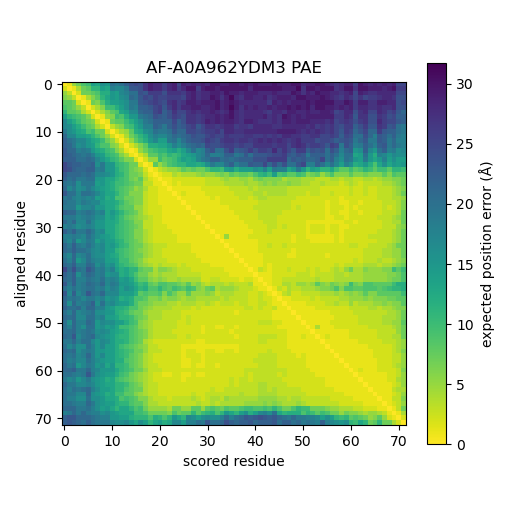Protein AF-A0A962YDM3-F1 (afdb_monomer)

Solvent-accessible surface area (backbone atoms only — not comparable to full-atom values): 4105 Å² total; per-residue (Å²): 134,84,77,74,66,91,81,69,62,87,80,71,73,63,78,73,75,51,69,68,59,56,52,49,50,26,54,49,35,30,56,52,12,50,50,31,28,55,51,14,59,75,69,70,36,60,67,41,27,53,53,10,49,50,38,26,52,53,22,51,50,50,53,52,30,58,75,70,57,58,92,117

Mean predicted aligned error: 9.95 Å

Foldseek 3Di:
DPPDPVPDDPPCPDDPPPPVVLLVVLVVLLVVLVVQLVVCVVVVPVVSNVVSVVSNVVSVVVVVCVVVVNPD

Nearest PDB structures (foldseek):
  1vh6-assembly1_B  TM=7.958E-01  e=3.277E+00  Bacillus subtilis
  6zvr-assembly1_C  TM=8.384E-01  e=7.419E+00  Nostoc punctiforme

Structure (mmCIF, N/CA/C/O backbone):
data_AF-A0A962YDM3-F1
#
_entry.id   AF-A0A962YDM3-F1
#
loop_
_atom_site.group_PDB
_atom_site.id
_atom_site.t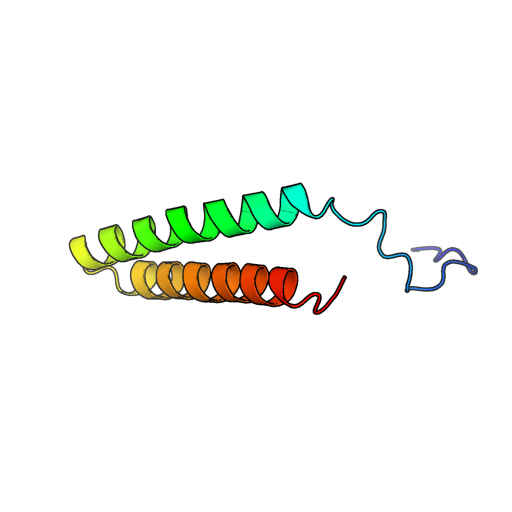ype_symbol
_atom_site.label_atom_id
_atom_site.label_alt_id
_atom_site.label_comp_id
_atom_site.label_asym_id
_atom_site.label_entity_id
_atom_site.label_seq_id
_atom_site.pdbx_PDB_ins_code
_atom_site.Cartn_x
_atom_site.Cartn_y
_atom_site.Cartn_z
_atom_site.occupancy
_atom_site.B_iso_or_equiv
_atom_site.auth_seq_id
_atom_site.auth_comp_id
_atom_site.auth_asym_id
_atom_site.auth_atom_id
_atom_site.pdbx_PDB_model_num
ATOM 1 N N . MET A 1 1 ? 40.643 -1.243 0.287 1.00 46.75 1 MET A N 1
ATOM 2 C CA . MET A 1 1 ? 41.129 -0.639 -0.971 1.00 46.75 1 MET A CA 1
ATOM 3 C C . MET A 1 1 ? 40.183 -1.077 -2.084 1.00 46.75 1 MET A C 1
ATOM 5 O O . MET A 1 1 ? 40.433 -2.091 -2.720 1.00 46.75 1 MET A O 1
ATOM 9 N N . ASN A 1 2 ? 39.050 -0.390 -2.259 1.00 52.75 2 ASN A N 1
ATOM 10 C CA . ASN A 1 2 ? 38.175 -0.650 -3.405 1.00 52.75 2 ASN A CA 1
ATOM 11 C C . ASN A 1 2 ? 38.823 -0.007 -4.626 1.00 52.75 2 ASN A C 1
ATOM 13 O O . ASN A 1 2 ? 38.826 1.216 -4.752 1.00 52.75 2 ASN A O 1
ATOM 17 N N . ARG A 1 3 ? 39.427 -0.826 -5.490 1.00 65.06 3 ARG A N 1
ATOM 18 C CA . ARG A 1 3 ? 39.882 -0.379 -6.803 1.00 65.06 3 ARG A CA 1
ATOM 19 C C . ARG A 1 3 ? 38.639 -0.250 -7.674 1.00 65.06 3 ARG A C 1
ATOM 21 O O . ARG A 1 3 ? 38.187 -1.240 -8.239 1.00 65.06 3 ARG A O 1
ATOM 28 N N . TYR A 1 4 ? 38.073 0.953 -7.725 1.00 60.19 4 TYR A N 1
ATOM 29 C CA . TYR A 1 4 ? 37.130 1.295 -8.781 1.00 60.19 4 TYR A CA 1
ATOM 30 C C . TYR A 1 4 ? 37.829 1.047 -10.117 1.00 60.19 4 TYR A C 1
ATOM 32 O O . TYR A 1 4 ? 38.975 1.458 -10.320 1.00 60.19 4 TYR A O 1
ATOM 40 N N . ARG A 1 5 ? 37.178 0.272 -10.981 1.00 63.97 5 ARG A N 1
ATOM 41 C CA . ARG A 1 5 ? 37.680 -0.044 -12.310 1.00 63.97 5 ARG A CA 1
ATOM 42 C C . ARG A 1 5 ? 37.502 1.226 -13.139 1.00 63.97 5 ARG A C 1
ATOM 44 O O . ARG A 1 5 ? 36.393 1.555 -13.540 1.00 63.97 5 ARG A O 1
ATOM 51 N N . GLU A 1 6 ? 38.581 1.989 -13.292 1.00 53.75 6 GLU A N 1
ATOM 52 C CA . GLU A 1 6 ? 38.634 3.215 -14.098 1.00 53.75 6 GLU A CA 1
ATOM 53 C C . GLU A 1 6 ? 38.181 2.879 -15.530 1.00 53.75 6 GLU A C 1
ATOM 55 O O . GLU A 1 6 ? 38.934 2.299 -16.309 1.00 53.75 6 GLU A O 1
ATOM 60 N N . GLY A 1 7 ? 36.907 3.140 -15.831 1.00 57.34 7 GLY A N 1
ATOM 61 C CA . GLY A 1 7 ? 3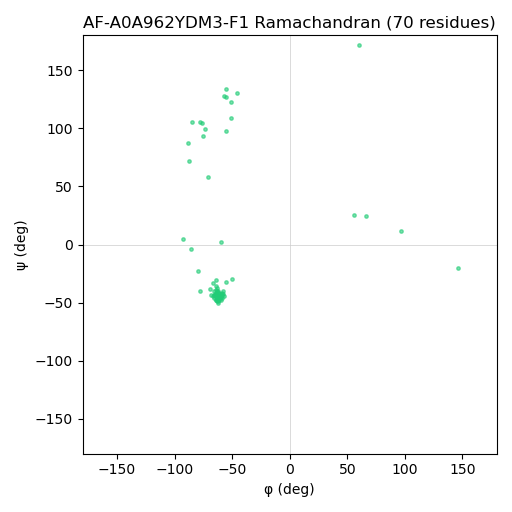6.262 2.752 -17.087 1.00 57.34 7 GLY A CA 1
ATOM 62 C C . GLY A 1 7 ? 34.782 2.384 -16.959 1.00 57.34 7 GLY A C 1
ATOM 63 O O . GLY A 1 7 ? 34.069 2.458 -17.953 1.00 57.34 7 GLY A O 1
ATOM 64 N N . GLU A 1 8 ? 34.293 2.043 -15.763 1.00 51.62 8 GLU A N 1
ATOM 65 C CA . GLU A 1 8 ? 32.850 1.917 -15.521 1.00 51.62 8 GLU A CA 1
ATOM 66 C C . GLU A 1 8 ? 32.242 3.314 -15.364 1.00 51.62 8 GLU A C 1
ATOM 68 O O . GLU A 1 8 ? 32.417 3.991 -14.348 1.00 51.62 8 GLU A O 1
ATOM 73 N N . THR A 1 9 ? 31.531 3.773 -16.393 1.00 55.62 9 THR A N 1
ATOM 74 C CA . THR A 1 9 ? 30.568 4.861 -16.236 1.00 55.62 9 THR A CA 1
ATOM 75 C C . THR A 1 9 ? 29.555 4.443 -15.164 1.00 55.62 9 THR A C 1
ATOM 77 O O . THR A 1 9 ? 28.950 3.383 -15.321 1.00 55.62 9 THR A O 1
ATOM 80 N N . PRO A 1 10 ? 29.302 5.253 -14.115 1.00 54.50 10 PRO A N 1
ATOM 81 C CA . PRO A 1 10 ? 28.339 4.944 -13.042 1.00 54.50 10 PRO A CA 1
ATOM 82 C C . PRO A 1 10 ? 26.886 4.732 -13.506 1.00 54.50 10 PRO A C 1
ATOM 84 O O . PRO A 1 10 ? 25.991 4.561 -12.684 1.00 54.50 10 PRO A O 1
ATOM 87 N N . THR A 1 11 ? 26.644 4.807 -14.812 1.00 54.00 11 THR A N 1
ATOM 88 C CA . THR A 1 11 ? 25.363 4.601 -15.478 1.00 54.00 11 THR A CA 1
ATOM 89 C C . THR A 1 11 ? 25.016 3.118 -15.646 1.00 54.00 11 THR A C 1
ATOM 91 O O . THR A 1 11 ? 23.835 2.799 -15.718 1.00 54.00 11 THR A O 1
ATOM 94 N N . ASP A 1 12 ? 25.996 2.208 -15.639 1.00 50.25 12 ASP A N 1
ATOM 95 C CA . ASP A 1 12 ? 25.747 0.758 -15.656 1.00 50.25 12 ASP A CA 1
ATOM 96 C C . ASP A 1 12 ? 25.574 0.233 -14.222 1.00 50.25 12 ASP A C 1
ATOM 98 O O . ASP A 1 12 ? 26.436 -0.436 -13.648 1.00 50.25 12 ASP A O 1
ATOM 102 N N . LEU A 1 13 ? 24.439 0.572 -13.608 1.00 58.06 13 LEU A N 1
ATOM 103 C CA . LEU A 1 13 ? 23.993 0.032 -12.320 1.00 58.06 13 LEU A CA 1
ATOM 104 C C . LEU A 1 13 ? 23.562 -1.442 -12.459 1.00 58.06 13 LEU A C 1
ATOM 106 O O . LEU A 1 13 ? 22.431 -1.791 -12.146 1.00 58.06 13 LEU A O 1
ATOM 110 N N . GLY A 1 14 ? 24.463 -2.316 -12.919 1.00 57.22 14 GLY A N 1
ATOM 111 C CA . GLY A 1 14 ? 24.189 -3.739 -13.133 1.00 57.22 14 GLY A CA 1
ATOM 112 C C . GLY A 1 14 ? 23.068 -4.004 -14.153 1.00 57.22 14 GLY A C 1
ATOM 113 O O . GLY A 1 14 ? 22.403 -3.082 -14.620 1.00 57.22 14 GLY A O 1
ATOM 114 N N . PRO A 1 15 ? 22.842 -5.270 -14.548 1.00 55.75 15 PRO A N 1
ATOM 115 C CA . PRO A 1 15 ? 21.688 -5.598 -15.379 1.00 55.75 15 PRO A CA 1
ATOM 116 C C . PRO A 1 15 ? 20.416 -5.096 -14.674 1.00 55.75 15 PRO A C 1
ATOM 118 O O . PRO A 1 15 ? 20.295 -5.326 -13.463 1.00 55.75 15 PRO A O 1
ATOM 121 N N . PRO A 1 16 ? 19.486 -4.420 -15.383 1.00 58.59 16 PRO A N 1
ATOM 122 C CA . PRO A 1 16 ? 18.241 -3.961 -14.784 1.00 58.59 16 PRO A CA 1
ATOM 123 C C . PRO A 1 16 ? 17.619 -5.157 -14.077 1.00 58.59 16 PRO A C 1
ATOM 125 O O . PRO A 1 16 ? 17.446 -6.216 -14.688 1.00 58.59 16 PRO A O 1
ATOM 128 N N . VAL A 1 17 ? 17.368 -5.033 -12.769 1.00 58.56 17 VAL A N 1
ATOM 129 C CA . VAL A 1 17 ? 16.558 -6.016 -12.045 1.00 58.56 17 VAL A CA 1
ATOM 130 C C . VAL A 1 17 ? 15.297 -6.150 -12.872 1.00 58.56 17 VAL A C 1
ATOM 132 O O . VAL A 1 17 ? 14.554 -5.177 -12.961 1.00 58.56 17 VAL A O 1
ATOM 135 N N . PHE A 1 18 ? 15.140 -7.293 -13.548 1.00 60.81 18 PHE A N 1
ATOM 136 C CA . PHE A 1 18 ? 14.181 -7.417 -14.634 1.00 60.81 18 PHE A CA 1
ATOM 137 C C . PHE A 1 18 ? 12.838 -6.806 -14.232 1.00 60.81 18 PHE A C 1
ATOM 139 O O . PHE A 1 18 ? 12.331 -7.135 -13.156 1.00 60.81 18 PHE A O 1
ATOM 146 N N . ASP A 1 19 ? 12.264 -5.949 -15.079 1.00 68.75 19 ASP A N 1
ATOM 147 C CA . ASP A 1 19 ? 11.068 -5.153 -14.757 1.00 68.75 19 ASP A CA 1
ATOM 148 C C . ASP A 1 19 ? 9.914 -5.992 -14.187 1.00 68.75 19 ASP A C 1
ATOM 150 O O . ASP A 1 19 ? 9.137 -5.541 -13.346 1.00 68.75 19 ASP A O 1
ATOM 154 N N . TYR A 1 20 ? 9.825 -7.266 -14.581 1.00 79.00 20 TYR A N 1
ATOM 155 C CA . TYR A 1 20 ? 8.830 -8.200 -14.060 1.00 79.00 20 TYR A CA 1
ATOM 156 C C . TYR A 1 20 ? 9.023 -8.546 -12.573 1.00 79.00 20 TYR A C 1
ATOM 158 O O . TYR A 1 20 ? 8.049 -8.777 -11.856 1.00 79.00 20 TYR A O 1
ATOM 166 N N . MET A 1 21 ? 10.263 -8.595 -12.084 1.00 86.19 21 MET A N 1
ATOM 167 C CA . MET A 1 21 ? 10.591 -8.966 -10.708 1.00 86.19 21 MET A CA 1
ATOM 168 C C . MET A 1 21 ? 10.324 -7.802 -9.750 1.00 86.19 21 MET A C 1
ATO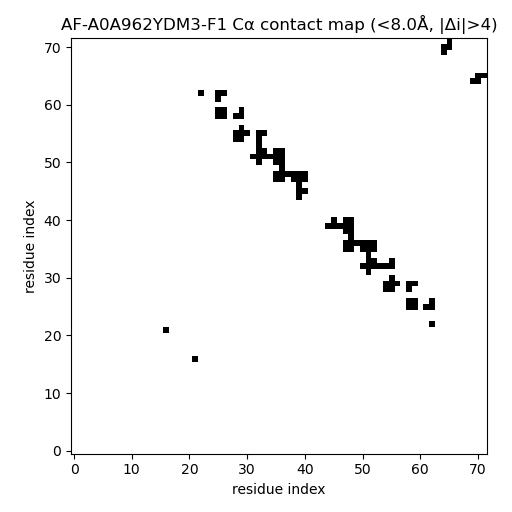M 170 O O . MET A 1 21 ? 9.769 -8.001 -8.665 1.00 86.19 21 MET A O 1
ATOM 174 N N . SER A 1 22 ? 10.655 -6.580 -10.168 1.00 86.88 22 SER A N 1
ATOM 175 C CA . SER A 1 22 ? 10.338 -5.360 -9.424 1.00 86.88 22 SER A CA 1
ATOM 176 C C . SER A 1 22 ? 8.826 -5.094 -9.413 1.00 86.88 22 SER A C 1
ATOM 178 O O . SER A 1 22 ? 8.263 -4.863 -8.340 1.00 86.88 22 SER A O 1
ATOM 180 N N . ALA A 1 23 ? 8.131 -5.261 -10.546 1.00 89.94 23 ALA A N 1
ATOM 181 C CA . ALA A 1 23 ? 6.668 -5.171 -10.619 1.00 89.94 23 ALA A CA 1
ATOM 182 C C . ALA A 1 23 ? 5.961 -6.227 -9.746 1.00 89.94 23 ALA A C 1
ATOM 184 O O . ALA A 1 23 ? 5.001 -5.916 -9.031 1.00 89.94 23 ALA A O 1
ATOM 185 N N . GLY A 1 24 ? 6.458 -7.469 -9.750 1.00 92.31 24 GLY A N 1
ATOM 186 C CA . GLY A 1 24 ? 5.957 -8.539 -8.886 1.00 92.31 24 GLY A CA 1
ATOM 187 C C . GLY A 1 24 ? 6.140 -8.221 -7.400 1.00 92.31 24 GLY A C 1
ATOM 188 O O . GLY A 1 24 ? 5.208 -8.376 -6.609 1.00 92.31 24 GLY A O 1
ATOM 189 N N . THR A 1 25 ? 7.309 -7.692 -7.027 1.00 93.69 25 THR A N 1
ATOM 190 C CA . THR A 1 25 ? 7.607 -7.282 -5.646 1.00 93.69 25 THR A CA 1
ATOM 191 C C . THR A 1 25 ? 6.708 -6.135 -5.192 1.00 93.69 25 THR A C 1
ATOM 193 O O . THR A 1 25 ? 6.168 -6.186 -4.089 1.00 93.69 25 THR A O 1
ATOM 196 N N . ALA A 1 26 ? 6.484 -5.129 -6.040 1.00 94.00 26 ALA A N 1
ATOM 197 C CA . ALA A 1 26 ? 5.578 -4.025 -5.736 1.00 94.00 26 ALA A CA 1
ATOM 198 C C . ALA A 1 26 ? 4.128 -4.507 -5.574 1.00 94.00 26 ALA A C 1
ATOM 200 O O . ALA A 1 26 ? 3.449 -4.133 -4.620 1.00 94.00 26 ALA A O 1
ATOM 201 N N . THR A 1 27 ? 3.670 -5.413 -6.440 1.00 95.69 27 THR A N 1
ATOM 202 C CA . THR A 1 27 ? 2.329 -6.008 -6.329 1.00 95.69 27 THR A CA 1
ATOM 203 C C . THR A 1 27 ? 2.162 -6.771 -5.013 1.00 95.69 27 THR A C 1
ATOM 205 O O . THR A 1 27 ? 1.175 -6.582 -4.300 1.00 95.69 27 THR A O 1
ATOM 208 N N . TYR A 1 28 ? 3.153 -7.584 -4.636 1.00 97.00 28 TYR A N 1
ATOM 209 C CA . TYR A 1 28 ? 3.158 -8.271 -3.345 1.00 97.00 28 TYR A CA 1
ATOM 210 C C . TYR A 1 28 ? 3.207 -7.290 -2.163 1.00 97.00 28 TYR A C 1
ATOM 212 O O . TYR A 1 28 ? 2.491 -7.473 -1.179 1.00 97.00 28 TYR A O 1
ATOM 220 N N . GLY A 1 29 ? 3.999 -6.220 -2.274 1.00 96.75 29 GLY A N 1
ATOM 221 C CA . GLY A 1 29 ? 4.094 -5.154 -1.277 1.00 96.75 29 GLY A CA 1
ATOM 222 C C . GLY A 1 29 ? 2.749 -4.483 -0.994 1.00 96.75 29 GLY A C 1
ATOM 223 O O . GLY A 1 29 ? 2.414 -4.267 0.169 1.00 96.75 29 GLY A O 1
ATOM 224 N N . ILE A 1 30 ? 1.928 -4.249 -2.024 1.00 97.50 30 ILE A N 1
ATOM 225 C CA . ILE A 1 30 ? 0.559 -3.735 -1.858 1.00 97.50 30 ILE A CA 1
ATOM 226 C C . ILE A 1 30 ? -0.293 -4.719 -1.053 1.00 97.50 30 ILE A C 1
ATOM 228 O O . ILE A 1 30 ? -0.917 -4.325 -0.068 1.00 97.50 30 ILE A O 1
ATOM 232 N N . LEU A 1 31 ? -0.307 -5.999 -1.435 1.00 97.81 31 LEU A N 1
ATOM 233 C CA . LEU A 1 31 ? -1.107 -7.017 -0.746 1.00 97.81 31 LEU A CA 1
ATOM 234 C C . LEU A 1 31 ? -0.697 -7.156 0.726 1.00 97.81 31 LEU A C 1
ATOM 236 O O . LEU A 1 31 ? -1.551 -7.171 1.617 1.00 97.81 31 LEU A O 1
ATOM 240 N N . LEU A 1 32 ? 0.609 -7.202 0.988 1.00 97.56 32 LEU A N 1
ATOM 241 C CA . LEU A 1 32 ? 1.155 -7.291 2.338 1.00 97.56 32 LEU A CA 1
ATOM 242 C C . LEU A 1 32 ? 0.846 -6.028 3.149 1.00 97.56 32 LEU A C 1
ATOM 244 O O . LEU A 1 32 ? 0.427 -6.126 4.302 1.00 97.56 32 LEU A O 1
ATOM 248 N N . GLY A 1 33 ? 1.001 -4.848 2.550 1.00 96.31 33 GLY A N 1
ATOM 249 C CA . GLY A 1 33 ? 0.717 -3.569 3.192 1.00 96.31 33 GLY A CA 1
ATOM 250 C C . GLY A 1 33 ? -0.756 -3.426 3.577 1.00 96.31 33 GLY A C 1
ATOM 251 O O . GLY A 1 33 ? -1.053 -3.036 4.706 1.00 96.31 33 GLY A O 1
ATOM 252 N N . ILE A 1 34 ? -1.680 -3.842 2.704 1.00 97.56 34 ILE A N 1
ATOM 253 C CA . ILE A 1 34 ? -3.116 -3.915 3.019 1.00 97.56 34 ILE A CA 1
ATOM 254 C C . ILE A 1 34 ? -3.350 -4.854 4.209 1.00 97.56 34 ILE A C 1
ATOM 256 O O . ILE A 1 34 ? -4.045 -4.484 5.157 1.00 97.56 34 ILE A O 1
ATOM 260 N N . GLY A 1 35 ? -2.729 -6.038 4.206 1.00 96.25 35 GLY A N 1
ATOM 261 C CA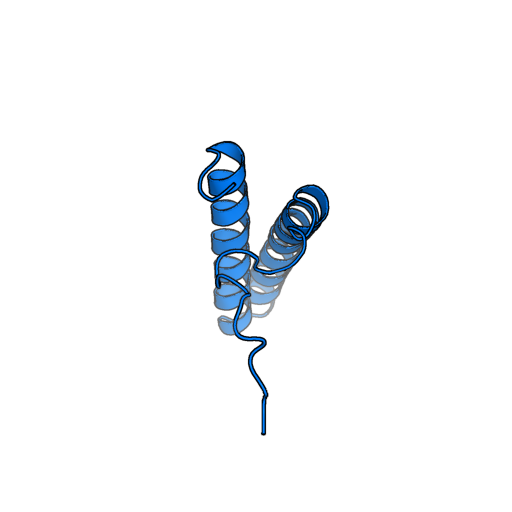 . GLY A 1 35 ? -2.803 -6.981 5.324 1.00 96.25 35 GLY A CA 1
ATOM 262 C C . GLY A 1 35 ? -2.324 -6.373 6.648 1.00 96.25 35 GLY A C 1
ATOM 263 O O . GLY A 1 35 ? -3.008 -6.499 7.665 1.00 96.25 35 GLY A O 1
ATOM 264 N N . LEU A 1 36 ? -1.198 -5.651 6.632 1.00 95.19 36 LEU A N 1
ATOM 265 C CA . LEU A 1 36 ? -0.660 -4.946 7.801 1.00 95.19 36 LEU A CA 1
ATOM 266 C C . LEU A 1 36 ? -1.582 -3.830 8.294 1.00 95.19 36 LEU A C 1
ATOM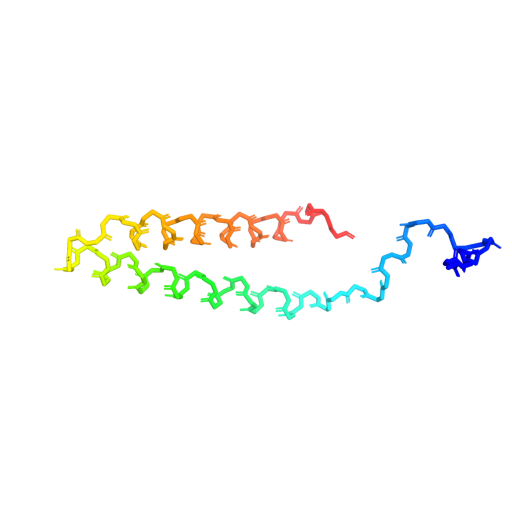 268 O O . LEU A 1 36 ? -1.744 -3.680 9.503 1.00 95.19 36 LEU A O 1
ATOM 272 N N . VAL A 1 37 ? -2.212 -3.072 7.393 1.00 96.44 37 VAL A N 1
ATOM 273 C CA . VAL A 1 37 ? -3.179 -2.027 7.762 1.00 96.44 37 VAL A CA 1
ATOM 274 C C . VAL A 1 37 ? -4.400 -2.641 8.438 1.00 96.44 37 VAL A C 1
ATOM 276 O O . VAL A 1 37 ? -4.801 -2.182 9.508 1.00 96.44 37 VAL A O 1
ATOM 279 N N . ILE A 1 38 ? -4.966 -3.703 7.859 1.00 96.75 38 ILE A N 1
ATOM 280 C CA . ILE A 1 38 ? -6.144 -4.387 8.410 1.00 96.75 38 ILE A CA 1
ATOM 281 C C . ILE A 1 38 ? -5.816 -4.987 9.783 1.00 96.75 38 ILE A C 1
ATOM 283 O O . ILE A 1 38 ? -6.546 -4.760 10.753 1.00 96.75 38 ILE A O 1
ATOM 287 N N . ALA A 1 39 ? -4.700 -5.713 9.895 1.00 95.56 39 ALA A N 1
ATOM 288 C CA . ALA A 1 39 ? -4.261 -6.306 11.154 1.00 95.56 39 ALA A CA 1
ATOM 289 C C . ALA A 1 39 ? -3.932 -5.229 12.201 1.00 95.56 39 ALA A C 1
ATOM 291 O O . ALA A 1 39 ? -4.424 -5.282 13.328 1.00 95.56 39 ALA A O 1
ATOM 292 N N . GLY A 1 40 ? -3.166 -4.207 11.817 1.00 93.25 40 GLY A N 1
ATOM 293 C CA . GLY A 1 40 ? -2.791 -3.090 12.678 1.00 93.25 40 GLY A CA 1
ATOM 294 C C . GLY A 1 40 ? -4.008 -2.349 13.219 1.00 93.25 40 GLY A C 1
ATOM 295 O O . GLY A 1 40 ? -4.085 -2.080 14.419 1.00 93.25 40 GLY A O 1
ATOM 296 N N . HIS A 1 41 ? -5.013 -2.104 12.375 1.00 94.62 41 HIS A N 1
ATOM 297 C CA . HIS A 1 41 ? -6.264 -1.496 12.810 1.00 94.62 41 HIS A CA 1
ATOM 298 C C . HIS A 1 41 ? -7.017 -2.414 13.784 1.00 94.62 41 HIS A C 1
ATOM 300 O O . HIS A 1 41 ? -7.507 -1.942 14.817 1.00 94.62 41 HIS A O 1
ATOM 306 N N . ARG A 1 42 ? -7.087 -3.724 13.511 1.00 94.12 42 ARG A N 1
ATOM 307 C CA . ARG A 1 42 ? -7.782 -4.691 14.375 1.00 94.12 42 ARG A CA 1
ATOM 308 C C . ARG A 1 42 ? -7.166 -4.780 15.772 1.00 94.12 42 ARG A C 1
ATOM 310 O O . ARG A 1 42 ? -7.913 -4.861 16.748 1.00 94.12 42 ARG A O 1
ATOM 317 N N . PHE A 1 43 ? -5.837 -4.736 15.865 1.00 94.50 43 PHE A N 1
ATOM 318 C CA . PHE A 1 43 ? -5.084 -4.815 17.121 1.00 94.50 43 PHE A CA 1
ATOM 319 C C . PHE A 1 43 ? -4.756 -3.446 17.737 1.00 94.50 43 PHE A C 1
ATOM 321 O O . PHE A 1 43 ? -4.061 -3.388 18.749 1.00 94.50 43 PHE A O 1
ATOM 328 N N . LYS A 1 44 ? -5.260 -2.344 17.155 1.00 92.81 44 LYS A N 1
ATOM 32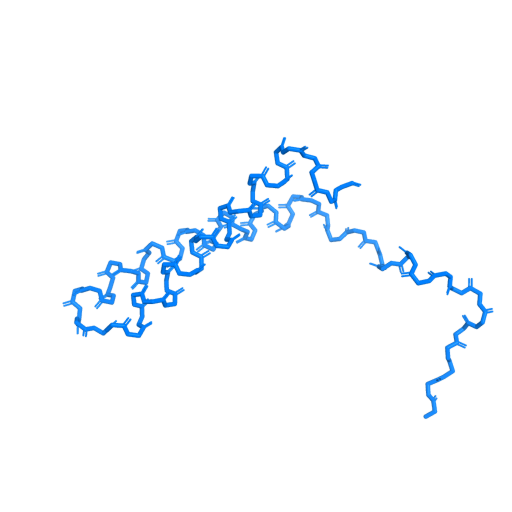9 C CA . LYS A 1 44 ? -4.970 -0.955 17.566 1.00 92.81 44 LYS A CA 1
ATOM 330 C C . LYS A 1 44 ? -3.470 -0.622 17.589 1.00 92.81 44 LYS A C 1
ATOM 332 O O . LYS A 1 44 ? -3.034 0.278 18.303 1.00 92.81 44 LYS A O 1
ATOM 337 N N . GLN A 1 45 ? -2.675 -1.330 16.791 1.00 94.69 45 GLN A N 1
ATOM 338 C CA . GLN A 1 45 ? -1.249 -1.078 16.634 1.00 94.69 45 GLN A CA 1
ATOM 339 C C . GLN A 1 45 ? -1.041 -0.059 15.516 1.00 94.69 45 GLN A C 1
ATOM 341 O O . GLN A 1 45 ? -0.842 -0.412 14.354 1.00 94.69 45 GLN A O 1
ATOM 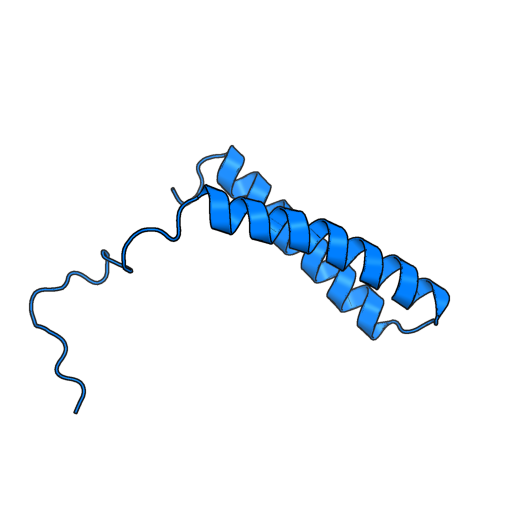346 N N . LEU A 1 46 ? -1.082 1.225 15.882 1.00 92.56 46 LEU A N 1
ATOM 347 C CA . LEU A 1 46 ? -0.918 2.342 14.943 1.00 92.56 46 LEU A CA 1
ATOM 348 C C . LEU A 1 46 ? 0.390 2.256 14.145 1.00 92.56 46 LEU A C 1
ATOM 350 O O . LEU A 1 46 ? 0.416 2.622 12.977 1.00 92.56 46 LEU A O 1
ATOM 354 N N . TRP A 1 47 ? 1.452 1.708 14.741 1.00 94.50 47 TRP A N 1
ATOM 355 C CA . TRP A 1 47 ? 2.733 1.507 14.064 1.00 94.50 47 TRP A CA 1
ATOM 356 C C . TRP A 1 47 ? 2.602 0.596 12.833 1.00 94.50 47 TRP A C 1
ATOM 358 O O . TRP A 1 47 ? 3.065 0.958 11.756 1.00 94.50 47 TRP A O 1
ATOM 368 N N . MET A 1 48 ? 1.885 -0.529 12.944 1.00 92.88 48 MET A N 1
ATOM 369 C CA . MET A 1 48 ? 1.628 -1.424 11.806 1.00 92.88 48 MET A CA 1
ATOM 370 C C . MET A 1 48 ? 0.782 -0.753 10.723 1.00 92.88 48 MET A C 1
ATOM 372 O O . MET A 1 48 ? 1.013 -0.980 9.539 1.00 92.88 48 MET A O 1
ATOM 376 N N . VAL A 1 49 ? -0.176 0.091 11.120 1.00 94.75 49 VAL A N 1
ATOM 377 C CA . VAL A 1 49 ? -1.021 0.838 10.178 1.00 94.75 49 VAL A CA 1
ATOM 378 C C . VAL A 1 49 ? -0.188 1.836 9.379 1.00 94.75 49 VAL A C 1
ATOM 380 O O . VAL A 1 49 ? -0.317 1.884 8.160 1.00 94.75 49 VAL A O 1
ATOM 383 N N . VAL A 1 50 ? 0.694 2.591 10.040 1.00 96.88 50 VAL A N 1
ATOM 384 C CA . VAL A 1 50 ? 1.565 3.572 9.377 1.00 96.88 50 VAL A CA 1
ATOM 385 C C . VAL A 1 50 ? 2.506 2.886 8.388 1.00 96.88 50 VAL A C 1
ATOM 387 O O . VAL A 1 50 ? 2.568 3.295 7.230 1.00 96.88 50 VAL A O 1
ATOM 390 N N . TRP A 1 51 ? 3.190 1.814 8.800 1.00 96.31 51 TRP A N 1
ATOM 391 C CA . TRP A 1 51 ? 4.107 1.098 7.907 1.00 96.31 51 TRP A CA 1
ATOM 392 C C . TRP A 1 51 ? 3.389 0.348 6.791 1.00 96.31 51 TRP A C 1
ATOM 394 O O . TRP A 1 51 ? 3.861 0.359 5.659 1.00 96.31 51 TRP A O 1
ATOM 404 N N . GLY A 1 52 ? 2.235 -0.254 7.077 1.00 96.00 52 GLY A N 1
ATOM 405 C CA . GLY A 1 52 ? 1.415 -0.911 6.064 1.00 96.00 52 GLY A CA 1
A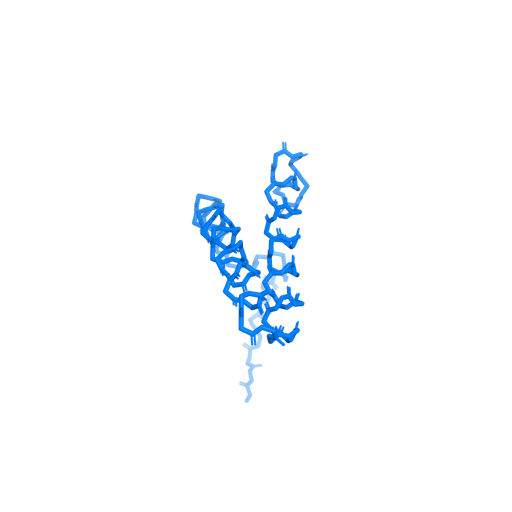TOM 406 C C . GLY A 1 52 ? 0.910 0.076 5.013 1.00 96.00 52 GLY A C 1
ATOM 407 O O . GLY A 1 52 ? 1.060 -0.171 3.820 1.00 96.00 52 GLY A O 1
ATOM 408 N N . ALA A 1 53 ? 0.381 1.228 5.437 1.00 96.31 53 ALA A N 1
ATOM 409 C CA . ALA A 1 53 ? -0.089 2.266 4.524 1.00 96.31 53 ALA A CA 1
ATOM 410 C C . ALA A 1 53 ? 1.064 2.860 3.704 1.00 96.31 53 ALA A C 1
ATOM 412 O O . ALA A 1 53 ? 0.933 3.019 2.492 1.00 96.31 53 ALA A O 1
ATOM 413 N N . GLY A 1 54 ? 2.209 3.127 4.340 1.00 96.62 54 GLY A N 1
ATOM 414 C CA . GLY A 1 54 ? 3.417 3.579 3.652 1.00 96.62 54 GLY A CA 1
ATOM 415 C C . GLY A 1 54 ? 3.885 2.585 2.589 1.00 96.62 54 GLY A C 1
ATOM 416 O O . GLY A 1 54 ? 4.175 2.987 1.464 1.00 96.62 54 GLY A O 1
ATOM 417 N N . LEU A 1 55 ? 3.877 1.287 2.907 1.00 96.62 55 LEU A N 1
ATOM 418 C CA . LEU A 1 55 ? 4.232 0.229 1.963 1.00 96.62 55 LEU A CA 1
ATOM 419 C C . LEU A 1 55 ? 3.292 0.222 0.748 1.00 96.62 55 LEU A C 1
ATOM 421 O O . LEU A 1 55 ? 3.767 0.209 -0.384 1.00 96.62 55 LEU A O 1
ATOM 425 N N . VAL A 1 56 ? 1.974 0.317 0.968 1.00 97.56 56 VAL A N 1
ATOM 426 C CA . VAL A 1 56 ? 0.986 0.403 -0.122 1.00 97.56 56 VAL A CA 1
ATOM 427 C C . VAL A 1 56 ? 1.240 1.623 -1.005 1.00 97.56 56 VAL A C 1
ATOM 429 O O . VAL A 1 56 ? 1.263 1.487 -2.226 1.00 97.56 56 VAL A O 1
ATOM 432 N N . ILE A 1 57 ? 1.446 2.801 -0.409 1.00 97.69 57 ILE A N 1
ATOM 433 C CA . ILE A 1 57 ? 1.640 4.055 -1.150 1.00 97.69 57 ILE A CA 1
ATOM 434 C C . ILE A 1 57 ? 2.895 3.982 -2.023 1.00 97.69 57 ILE A C 1
ATOM 436 O O . ILE A 1 57 ? 2.833 4.307 -3.207 1.00 97.69 57 ILE A O 1
ATOM 440 N N . VAL A 1 58 ? 4.022 3.532 -1.467 1.00 96.31 58 VAL A N 1
ATOM 441 C CA . VAL A 1 58 ? 5.290 3.445 -2.208 1.00 96.31 58 VAL A CA 1
ATOM 442 C C . VAL A 1 58 ? 5.202 2.402 -3.320 1.00 96.31 58 VAL A C 1
ATOM 444 O O . VAL A 1 58 ? 5.603 2.679 -4.449 1.00 96.31 58 VAL A O 1
ATOM 447 N N . SER A 1 59 ? 4.638 1.225 -3.042 1.00 95.00 59 SER A N 1
ATOM 448 C CA . SER A 1 59 ? 4.480 0.182 -4.057 1.00 95.00 59 SER A CA 1
ATOM 449 C C . SER A 1 59 ? 3.514 0.586 -5.175 1.00 95.00 59 SER A C 1
ATOM 451 O O . SER A 1 59 ? 3.801 0.341 -6.344 1.00 95.00 59 SER A O 1
ATOM 453 N N . ALA A 1 60 ? 2.402 1.252 -4.849 1.00 95.69 60 ALA A N 1
ATOM 454 C CA . ALA A 1 60 ? 1.486 1.789 -5.852 1.00 95.69 60 ALA A CA 1
ATOM 455 C C . ALA A 1 60 ? 2.148 2.894 -6.686 1.00 95.69 60 ALA A C 1
ATOM 457 O O . ALA A 1 60 ? 2.034 2.887 -7.909 1.00 95.69 60 ALA A O 1
ATOM 458 N N . GLY A 1 61 ? 2.890 3.802 -6.045 1.00 95.06 61 GLY A N 1
ATOM 459 C CA . GLY A 1 61 ? 3.654 4.845 -6.728 1.00 95.06 61 GLY A CA 1
ATOM 460 C C . GLY A 1 61 ? 4.683 4.274 -7.702 1.00 95.06 61 GLY A C 1
ATOM 461 O O . GLY A 1 61 ? 4.784 4.756 -8.827 1.00 95.06 61 GLY A O 1
ATOM 462 N N . PHE A 1 62 ? 5.382 3.202 -7.316 1.00 92.19 62 PHE A N 1
ATOM 463 C CA . PHE A 1 62 ? 6.303 2.491 -8.203 1.00 92.19 62 PHE A CA 1
ATOM 464 C C . PHE A 1 62 ? 5.589 1.909 -9.430 1.00 92.19 62 PHE A C 1
ATOM 466 O O . PHE A 1 62 ? 6.039 2.119 -10.551 1.00 92.19 62 PHE A O 1
ATOM 473 N N . LEU A 1 63 ? 4.455 1.225 -9.244 1.00 92.06 63 LEU A N 1
ATOM 474 C CA . LEU A 1 63 ? 3.692 0.673 -10.369 1.00 92.06 63 LEU A CA 1
ATOM 475 C C . LEU A 1 63 ? 3.156 1.772 -11.295 1.00 92.06 63 LEU A C 1
ATOM 477 O O . LEU A 1 63 ? 3.171 1.602 -12.508 1.00 92.06 63 LEU A O 1
ATOM 481 N N . VAL A 1 64 ? 2.723 2.909 -10.745 1.00 93.69 64 VAL A N 1
ATOM 482 C CA . VAL A 1 64 ? 2.313 4.070 -11.547 1.00 93.69 64 VAL A CA 1
ATOM 483 C C . VAL A 1 64 ? 3.496 4.632 -12.334 1.00 93.69 64 VAL A C 1
ATOM 485 O O . VAL A 1 64 ? 3.353 4.880 -13.526 1.00 93.69 64 VAL A O 1
ATOM 488 N N . ALA A 1 65 ? 4.666 4.792 -11.712 1.00 91.19 65 ALA A N 1
ATOM 489 C CA . ALA A 1 65 ? 5.873 5.242 -12.403 1.00 91.19 65 ALA A CA 1
ATOM 490 C C . ALA A 1 65 ? 6.260 4.286 -13.543 1.00 91.19 65 ALA A C 1
ATOM 492 O O . ALA A 1 65 ? 6.528 4.744 -14.651 1.00 91.19 65 ALA A O 1
ATOM 493 N N . LEU A 1 66 ? 6.182 2.974 -13.302 1.00 88.06 66 LEU A N 1
ATOM 494 C CA . LEU A 1 66 ? 6.433 1.941 -14.306 1.00 88.06 66 LEU A CA 1
ATOM 495 C C . LEU A 1 66 ? 5.440 2.026 -15.478 1.00 88.06 66 LEU A C 1
ATOM 497 O O . LEU A 1 66 ? 5.849 1.987 -16.633 1.00 88.06 66 LEU A O 1
ATOM 501 N N . LEU A 1 67 ? 4.142 2.198 -15.198 1.00 87.88 67 LEU A N 1
ATOM 502 C CA . LEU A 1 67 ? 3.107 2.359 -16.231 1.00 87.88 67 LEU A CA 1
ATOM 503 C C . LEU A 1 67 ? 3.290 3.633 -17.065 1.00 87.88 67 LEU A C 1
ATOM 505 O O . LEU A 1 67 ? 2.918 3.661 -18.235 1.00 87.88 67 LEU A O 1
ATOM 509 N N . LEU A 1 68 ? 3.845 4.685 -16.463 1.00 90.50 68 LEU A N 1
ATOM 510 C CA . LEU A 1 68 ? 4.143 5.951 -17.129 1.00 90.50 68 LEU A CA 1
ATOM 511 C C . LEU A 1 68 ? 5.510 5.954 -17.837 1.00 90.50 68 LEU A C 1
ATOM 513 O O . LEU A 1 68 ? 5.841 6.952 -18.475 1.00 90.50 68 LEU A O 1
ATOM 517 N N . GLY A 1 69 ? 6.301 4.879 -17.727 1.00 82.56 69 GLY A N 1
ATOM 518 C CA . GLY A 1 69 ? 7.663 4.812 -18.269 1.00 82.56 69 GLY A CA 1
ATOM 519 C C . GLY A 1 69 ? 8.639 5.777 -17.585 1.00 82.56 69 GLY A C 1
ATOM 520 O O . GLY A 1 69 ? 9.612 6.222 -18.188 1.00 82.56 69 GLY A O 1
ATOM 521 N N . ILE A 1 70 ? 8.363 6.169 -16.338 1.00 75.12 70 ILE A N 1
ATOM 522 C CA . ILE A 1 70 ? 9.222 7.067 -15.564 1.00 75.12 70 ILE A CA 1
ATOM 523 C C . ILE A 1 70 ? 10.307 6.221 -14.893 1.00 75.12 70 ILE A C 1
ATOM 525 O O . ILE A 1 70 ? 10.042 5.549 -13.897 1.00 75.12 70 ILE A O 1
ATOM 529 N N . GLY A 1 71 ? 11.535 6.289 -15.414 1.00 65.00 71 GLY A N 1
ATOM 530 C CA . GLY A 1 71 ? 12.699 5.591 -14.849 1.00 65.00 71 GLY A CA 1
ATOM 531 C C . GLY A 1 71 ? 13.039 4.239 -15.491 1.00 65.00 71 GLY A C 1
ATOM 532 O O . GLY A 1 71 ? 13.859 3.520 -14.925 1.00 65.00 71 GLY A O 1
ATOM 533 N N . THR A 1 72 ? 12.431 3.919 -16.639 1.00 57.16 72 THR A N 1
ATOM 534 C CA . THR A 1 72 ? 12.865 2.887 -17.607 1.00 57.16 72 THR A CA 1
ATOM 535 C C . THR A 1 72 ? 13.643 3.536 -18.742 1.00 57.16 72 THR A C 1
ATOM 537 O O . THR A 1 72 ? 14.662 2.965 -19.178 1.00 57.16 72 THR A O 1
#

Radius of gyration: 17.39 Å; Cα contacts (8 Å, |Δi|>4): 55; chains: 1; bounding box: 49×16×36 Å

Sequence (72 aa):
MNRYREGETPTDLGPPVFDYMSAGTATYGILLGIGLVIAGHRFKQLWMVVWGAGLVIVSAGFLVALLLGIGT

Secondary structure (DSSP, 8-state):
-----TT--TT--SS---HHHHHHHHHHHHHHHHHHHHHHHHTT-HHHHHHHHHHHHHHHHHHHHHHTTTT-

pLDDT: mean 82.95, std 17.08, range [46.75, 97.81]